Protein AF-W4AY02-F1 (afdb_monomer_lite)

Sequence (74 aa):
MSSDKTQRSMLIELLNLYGFQADSSFLVKVDSAEKNKKVIELKVSGKTLVIDPLVASPTGHVQIYYKWWNGTRA

Radius of gyration: 13.05 Å; chains: 1; bounding box: 37×27×29 Å

Foldseek 3Di:
DVVVVVVVVVVCVVCVVVPVNDDPVVVVVVVVCLVVQHKDWGDDPNWIKIWGFPVPDPVGDIDIDTDDDDDDDD

pLDDT: mean 70.12, std 12.46, range [42.0, 84.56]

Structure (mmCIF, N/CA/C/O backbone):
data_AF-W4AY02-F1
#
_entry.id   AF-W4AY02-F1
#
loop_
_atom_site.group_PDB
_atom_site.id
_atom_site.type_symbol
_atom_site.label_atom_id
_atom_site.label_alt_id
_atom_site.label_comp_id
_atom_site.label_asym_id
_atom_site.label_entity_id
_atom_site.label_seq_id
_atom_site.pdbx_PDB_ins_code
_atom_site.Cartn_x
_atom_site.Cartn_y
_atom_site.Cartn_z
_atom_site.occupancy
_atom_site.B_iso_or_equiv
_atom_site.auth_seq_id
_atom_site.auth_comp_id
_atom_site.auth_asym_id
_atom_site.auth_atom_id
_atom_site.pdbx_PDB_model_num
ATOM 1 N N . MET A 1 1 ? 13.700 4.387 -12.791 1.00 42.78 1 MET A N 1
ATOM 2 C CA . MET A 1 1 ? 14.480 4.737 -11.579 1.00 42.78 1 MET A CA 1
ATOM 3 C C . MET A 1 1 ? 14.001 6.020 -10.893 1.00 42.78 1 MET A C 1
ATOM 5 O O . MET A 1 1 ? 13.715 5.936 -9.709 1.00 42.78 1 MET A O 1
ATOM 9 N N . SER A 1 2 ? 13.881 7.191 -11.549 1.00 50.94 2 SER A N 1
ATOM 10 C CA . SER A 1 2 ? 13.337 8.395 -10.865 1.00 50.94 2 SER A CA 1
ATOM 11 C C . SER A 1 2 ? 11.806 8.371 -10.714 1.00 50.94 2 SER A C 1
ATOM 13 O O . SER A 1 2 ? 11.290 8.844 -9.706 1.00 50.94 2 SER A O 1
ATOM 15 N N . SER A 1 3 ? 11.093 7.766 -11.668 1.00 57.69 3 SER A N 1
ATOM 16 C CA . SER A 1 3 ? 9.639 7.552 -11.632 1.00 57.69 3 SER A CA 1
ATOM 17 C C . SER A 1 3 ? 9.195 6.724 -10.424 1.00 57.69 3 SER A C 1
ATOM 19 O O . SER A 1 3 ? 8.239 7.087 -9.745 1.00 57.69 3 SER A O 1
ATOM 21 N N . ASP A 1 4 ? 9.934 5.657 -10.119 1.00 64.25 4 ASP A N 1
ATOM 22 C CA . ASP A 1 4 ? 9.526 4.650 -9.132 1.00 64.25 4 ASP A CA 1
ATOM 23 C C . ASP A 1 4 ? 9.582 5.213 -7.713 1.00 64.25 4 ASP A C 1
ATOM 25 O O . ASP A 1 4 ? 8.678 4.993 -6.912 1.00 64.25 4 ASP A O 1
ATOM 29 N N . LYS A 1 5 ? 10.621 5.999 -7.398 1.00 66.44 5 LYS A N 1
ATOM 30 C CA . LYS A 1 5 ? 10.764 6.631 -6.080 1.00 66.44 5 LYS A CA 1
ATOM 31 C C . LYS A 1 5 ? 9.648 7.647 -5.831 1.00 66.44 5 LYS A C 1
ATOM 33 O O . LYS A 1 5 ? 9.059 7.656 -4.756 1.00 66.44 5 LYS A O 1
ATOM 38 N N . THR A 1 6 ? 9.327 8.458 -6.836 1.00 73.00 6 THR A N 1
ATOM 39 C CA . THR A 1 6 ? 8.259 9.459 -6.762 1.00 73.00 6 THR A CA 1
ATOM 40 C C . THR A 1 6 ? 6.878 8.808 -6.634 1.00 73.00 6 THR A C 1
ATOM 42 O O . THR A 1 6 ? 6.092 9.217 -5.783 1.00 73.00 6 THR A O 1
ATOM 45 N N . GLN A 1 7 ? 6.598 7.740 -7.387 1.00 70.81 7 GLN A N 1
ATOM 46 C CA . GLN A 1 7 ? 5.348 6.976 -7.267 1.00 70.81 7 GLN A CA 1
ATOM 47 C C . GLN A 1 7 ? 5.199 6.301 -5.895 1.00 70.81 7 GLN A C 1
ATOM 49 O O . GLN A 1 7 ? 4.114 6.305 -5.315 1.00 70.81 7 GLN A O 1
ATOM 54 N N . ARG A 1 8 ? 6.290 5.767 -5.337 1.00 75.12 8 ARG A N 1
ATOM 55 C CA . ARG A 1 8 ? 6.297 5.133 -4.008 1.00 75.12 8 ARG A CA 1
ATOM 56 C C . ARG A 1 8 ? 6.082 6.130 -2.876 1.00 75.12 8 ARG A C 1
ATOM 58 O O . ARG A 1 8 ? 5.342 5.833 -1.942 1.00 75.12 8 ARG A O 1
ATOM 65 N N . SER A 1 9 ? 6.674 7.319 -2.974 1.00 78.69 9 SER A N 1
ATOM 66 C CA . SER A 1 9 ? 6.391 8.414 -2.042 1.00 78.69 9 SER A CA 1
ATOM 67 C C . SER A 1 9 ? 4.922 8.840 -2.104 1.00 78.69 9 SER A C 1
ATOM 69 O O . SER A 1 9 ? 4.283 8.924 -1.058 1.00 78.69 9 SER A O 1
ATOM 71 N N . MET A 1 10 ? 4.348 8.985 -3.305 1.00 80.69 10 MET A N 1
ATOM 72 C CA . MET A 1 10 ? 2.919 9.297 -3.460 1.00 80.69 10 MET A CA 1
ATOM 73 C C . MET A 1 10 ? 2.006 8.208 -2.885 1.00 80.69 10 MET A C 1
ATOM 75 O O . MET A 1 10 ? 0.977 8.525 -2.294 1.00 80.69 10 MET A O 1
ATOM 79 N N . LEU A 1 11 ? 2.371 6.929 -3.021 1.00 79.38 11 LEU A N 1
ATOM 80 C CA . LEU A 1 11 ? 1.618 5.825 -2.425 1.00 79.38 11 LEU A CA 1
ATOM 81 C C . LEU A 1 11 ? 1.564 5.944 -0.896 1.00 79.38 11 LEU A C 1
ATOM 83 O O . LEU A 1 11 ? 0.488 5.816 -0.317 1.00 79.38 11 LEU A O 1
ATOM 87 N N . ILE A 1 12 ? 2.702 6.212 -0.246 1.00 83.81 12 ILE A N 1
ATOM 88 C CA . ILE A 1 12 ? 2.753 6.430 1.208 1.00 83.81 12 ILE A CA 1
ATOM 89 C C . ILE A 1 12 ? 1.875 7.621 1.604 1.00 83.81 12 ILE A C 1
ATOM 91 O O . ILE A 1 12 ? 1.082 7.513 2.538 1.00 83.81 12 ILE A O 1
ATOM 95 N N . GLU A 1 13 ? 1.998 8.745 0.899 1.00 84.56 13 GLU A N 1
ATOM 96 C CA . GLU A 1 13 ? 1.226 9.956 1.190 1.00 84.56 13 GLU A CA 1
ATOM 97 C C . GLU A 1 13 ? -0.280 9.716 1.054 1.00 84.56 13 GLU A C 1
ATOM 99 O O . GLU A 1 13 ? -1.036 10.055 1.963 1.00 84.56 13 GLU A O 1
ATOM 104 N N . LEU A 1 14 ? -0.717 9.057 -0.023 1.00 81.38 14 LEU A N 1
ATOM 105 C CA . LEU A 1 14 ? -2.117 8.683 -0.228 1.00 81.38 14 LEU A CA 1
ATOM 106 C C . LEU A 1 14 ? -2.624 7.781 0.897 1.00 81.38 14 LEU A C 1
ATOM 108 O O . LEU A 1 14 ? -3.678 8.041 1.473 1.00 81.38 14 LEU A O 1
ATOM 112 N N . LEU A 1 15 ? -1.868 6.744 1.253 1.00 79.75 15 LEU A N 1
ATOM 113 C CA . LEU A 1 15 ? -2.227 5.847 2.348 1.00 79.75 15 LEU A CA 1
ATOM 114 C C . LEU A 1 15 ? -2.333 6.602 3.681 1.00 79.75 15 LEU A C 1
ATOM 116 O O . LEU A 1 15 ? -3.288 6.403 4.430 1.00 79.75 15 LEU A O 1
ATOM 120 N N . ASN A 1 16 ? -1.416 7.523 3.961 1.00 84.44 16 ASN A N 1
ATOM 121 C CA . ASN A 1 16 ? -1.466 8.338 5.172 1.00 84.44 16 ASN A CA 1
ATOM 122 C C . ASN A 1 16 ? -2.656 9.305 5.188 1.00 84.44 16 ASN A C 1
ATOM 124 O O . ASN A 1 16 ? -3.302 9.426 6.228 1.00 84.44 16 ASN A O 1
ATOM 128 N N . LEU A 1 17 ? -3.013 9.909 4.049 1.00 83.69 17 LEU A N 1
ATOM 129 C CA . LEU A 1 17 ? -4.212 10.749 3.916 1.00 83.69 17 LEU A CA 1
ATOM 130 C C . LEU A 1 17 ? -5.502 9.988 4.248 1.00 83.69 17 LEU A C 1
ATOM 132 O O . LEU A 1 17 ? -6.412 10.552 4.849 1.00 83.69 17 LEU A O 1
ATOM 136 N N . TYR A 1 18 ? -5.575 8.702 3.901 1.00 75.38 18 TYR A N 1
ATOM 137 C CA . TYR A 1 18 ? -6.717 7.846 4.234 1.00 75.38 18 TYR A CA 1
ATOM 138 C C . TYR A 1 18 ? -6.590 7.139 5.599 1.00 75.38 18 TYR A C 1
ATOM 140 O O . TYR A 1 18 ? -7.425 6.297 5.933 1.00 75.38 18 TYR A O 1
ATOM 148 N N . GLY A 1 19 ? -5.575 7.474 6.403 1.00 77.00 19 GLY A N 1
ATOM 149 C CA . GLY A 1 19 ? -5.405 6.955 7.763 1.00 77.00 19 GLY A CA 1
ATOM 150 C C . GLY A 1 19 ? -4.780 5.559 7.861 1.00 77.00 19 GLY A C 1
ATOM 151 O O . GLY A 1 19 ? -4.880 4.932 8.912 1.00 77.00 19 GLY A O 1
ATOM 152 N N . PHE A 1 20 ? -4.126 5.060 6.806 1.00 76.06 20 PHE A N 1
ATOM 153 C CA . PHE A 1 20 ? -3.468 3.743 6.802 1.00 76.06 20 PHE A CA 1
ATOM 154 C C . PHE A 1 20 ? -2.114 3.714 7.533 1.00 76.06 20 PHE A C 1
ATOM 156 O O . PHE A 1 20 ? -1.574 2.626 7.712 1.00 76.06 20 PHE A O 1
ATOM 163 N N . GLN A 1 21 ? -1.571 4.870 7.947 1.00 80.56 21 GLN A N 1
ATOM 164 C CA . GLN A 1 21 ? -0.291 4.990 8.671 1.00 80.56 21 GLN A CA 1
ATOM 165 C C . GLN A 1 21 ? 0.842 4.167 8.021 1.00 80.56 21 GLN A C 1
ATOM 167 O O . GLN A 1 21 ? 1.538 3.395 8.678 1.00 80.56 21 GLN A O 1
ATOM 172 N N . ALA A 1 22 ? 0.992 4.295 6.702 1.00 80.25 22 ALA A N 1
ATOM 173 C CA . ALA A 1 22 ? 2.009 3.594 5.934 1.00 80.25 22 ALA A CA 1
ATOM 174 C C . ALA A 1 22 ? 3.376 4.278 6.075 1.00 80.25 22 ALA A C 1
ATOM 176 O O . ALA A 1 22 ? 3.491 5.505 6.026 1.00 80.25 22 ALA A O 1
ATOM 177 N N . ASP A 1 23 ? 4.423 3.466 6.197 1.00 82.31 23 ASP A N 1
ATOM 178 C CA . ASP A 1 23 ? 5.814 3.903 6.291 1.00 82.31 23 ASP A CA 1
ATOM 179 C C . ASP A 1 23 ? 6.693 3.198 5.241 1.00 82.31 23 ASP A C 1
ATOM 181 O O . ASP A 1 23 ? 6.225 2.437 4.391 1.00 82.31 23 ASP A O 1
ATOM 185 N N . SER A 1 24 ? 8.004 3.424 5.292 1.00 80.25 24 SER A N 1
ATOM 186 C CA . SER A 1 24 ? 8.962 2.793 4.378 1.00 80.25 24 SER A CA 1
ATOM 187 C C . SER A 1 24 ? 8.944 1.258 4.441 1.00 80.25 24 SER A C 1
ATOM 189 O O . SER A 1 24 ? 9.240 0.602 3.443 1.00 80.25 24 SER A O 1
ATOM 191 N N . SER A 1 25 ? 8.579 0.664 5.584 1.00 82.94 25 SER A N 1
ATOM 192 C CA . SER A 1 25 ? 8.457 -0.793 5.727 1.00 82.94 25 SER A CA 1
ATOM 193 C C . SER A 1 25 ? 7.269 -1.343 4.934 1.00 82.94 25 SER A C 1
ATOM 195 O O . SER A 1 25 ? 7.299 -2.483 4.463 1.00 82.94 25 SER A O 1
ATOM 197 N N . PHE A 1 26 ? 6.244 -0.516 4.715 1.00 82.19 26 PHE A N 1
ATOM 198 C CA . PHE A 1 26 ? 5.119 -0.859 3.860 1.00 82.19 26 PHE A CA 1
ATOM 199 C C . PHE A 1 26 ? 5.542 -1.024 2.396 1.00 82.19 26 PHE A C 1
ATOM 201 O O . PHE A 1 26 ? 5.118 -1.977 1.743 1.00 82.19 26 PHE A O 1
ATOM 208 N N . LEU A 1 27 ? 6.444 -0.176 1.896 1.00 78.38 27 LEU A N 1
ATOM 209 C CA . LEU A 1 27 ? 6.963 -0.301 0.528 1.00 78.38 27 LEU A CA 1
ATOM 210 C C . LEU A 1 27 ? 7.684 -1.632 0.301 1.00 78.38 27 LEU A C 1
ATOM 212 O O . LEU A 1 27 ? 7.530 -2.236 -0.754 1.00 78.38 27 LEU A O 1
ATOM 216 N N . VAL A 1 28 ? 8.387 -2.151 1.310 1.00 83.06 28 VAL A N 1
ATOM 217 C CA . VAL A 1 28 ? 9.023 -3.479 1.237 1.00 83.06 28 VAL A CA 1
ATOM 218 C C . VAL A 1 28 ? 7.978 -4.589 1.055 1.00 83.06 28 VAL A C 1
ATOM 220 O O . VAL A 1 28 ? 8.212 -5.560 0.331 1.00 83.06 28 VAL A O 1
ATOM 223 N N . LYS A 1 29 ? 6.797 -4.449 1.675 1.00 80.00 29 LYS A N 1
ATOM 224 C CA . LYS A 1 29 ? 5.679 -5.386 1.478 1.00 80.00 29 LYS A CA 1
ATOM 225 C C . LYS A 1 29 ? 5.106 -5.276 0.068 1.00 80.00 29 LYS A C 1
ATOM 227 O O . LYS A 1 29 ? 4.844 -6.317 -0.527 1.00 80.00 29 LYS A O 1
ATOM 232 N N . VAL A 1 30 ? 4.963 -4.058 -0.460 1.00 77.81 30 VAL A N 1
ATOM 233 C CA . VAL A 1 30 ? 4.547 -3.800 -1.853 1.00 77.81 30 VAL A CA 1
ATOM 234 C C . VAL A 1 30 ? 5.503 -4.467 -2.836 1.00 77.81 30 VAL A C 1
ATOM 236 O O . VAL A 1 30 ? 5.051 -5.198 -3.710 1.00 77.81 30 VAL A O 1
ATOM 239 N N . ASP A 1 31 ? 6.809 -4.348 -2.616 1.00 77.75 31 ASP A N 1
ATOM 240 C CA . ASP A 1 31 ? 7.835 -4.922 -3.501 1.00 77.75 31 ASP A CA 1
ATOM 241 C C . ASP A 1 31 ? 7.824 -6.436 -3.492 1.00 77.75 31 ASP A C 1
ATOM 243 O O . ASP A 1 31 ? 7.924 -7.095 -4.528 1.00 77.75 31 ASP A O 1
ATOM 247 N N . SER A 1 32 ? 7.682 -7.001 -2.296 1.00 80.56 32 SER A N 1
ATOM 248 C CA . SER A 1 32 ? 7.534 -8.437 -2.138 1.00 80.56 32 SER A CA 1
ATOM 249 C C . SER A 1 32 ? 6.255 -8.930 -2.815 1.00 80.56 32 SER A C 1
ATOM 251 O O . SER A 1 32 ? 6.274 -9.959 -3.489 1.00 80.56 32 SER A O 1
ATOM 253 N N . ALA A 1 33 ? 5.148 -8.202 -2.684 1.00 77.25 33 ALA A N 1
ATOM 254 C CA . ALA A 1 33 ? 3.884 -8.565 -3.306 1.00 77.25 33 ALA A CA 1
ATOM 255 C C . ALA A 1 33 ? 3.950 -8.482 -4.837 1.00 77.25 33 ALA A C 1
ATOM 257 O O . ALA A 1 33 ? 3.539 -9.428 -5.504 1.00 77.25 33 ALA A O 1
ATOM 258 N N . GLU A 1 34 ? 4.561 -7.433 -5.386 1.00 76.31 34 GLU A N 1
ATOM 259 C CA . GLU A 1 34 ? 4.797 -7.271 -6.823 1.00 76.31 34 GLU A CA 1
ATOM 260 C C . GLU A 1 34 ? 5.657 -8.413 -7.378 1.00 76.31 34 GLU A C 1
ATOM 262 O O . GLU A 1 34 ? 5.246 -9.115 -8.305 1.00 76.31 34 GLU A O 1
ATOM 267 N N . LYS A 1 35 ? 6.802 -8.693 -6.738 1.00 78.31 35 LYS A N 1
ATOM 268 C CA . LYS A 1 35 ? 7.704 -9.788 -7.129 1.00 78.31 35 LYS A CA 1
ATOM 269 C C . LYS A 1 35 ? 7.010 -11.152 -7.112 1.00 78.31 35 LYS A C 1
ATOM 271 O O . LYS A 1 35 ? 7.286 -11.999 -7.959 1.00 78.31 35 LYS A O 1
ATOM 276 N N . ASN A 1 36 ? 6.124 -11.369 -6.142 1.00 80.44 36 ASN A N 1
ATOM 277 C CA . ASN A 1 36 ? 5.410 -12.630 -5.963 1.00 80.44 36 ASN A CA 1
ATOM 278 C C . ASN A 1 36 ? 4.045 -12.671 -6.667 1.00 80.44 36 ASN A C 1
ATOM 280 O O . ASN A 1 36 ? 3.349 -13.678 -6.540 1.00 80.44 36 ASN A O 1
ATOM 284 N N . LYS A 1 37 ? 3.661 -11.613 -7.398 1.00 75.50 37 LYS A N 1
ATOM 285 C CA . LYS A 1 37 ? 2.352 -11.472 -8.060 1.00 75.50 37 LYS A CA 1
ATOM 286 C C . LYS A 1 37 ? 1.181 -11.692 -7.095 1.00 75.50 37 LYS A C 1
ATOM 288 O O . LYS A 1 37 ? 0.227 -12.409 -7.396 1.00 75.50 37 LYS A O 1
ATOM 293 N N . LYS A 1 38 ? 1.304 -11.136 -5.889 1.00 78.12 38 LYS A N 1
ATOM 294 C CA . LYS A 1 38 ? 0.308 -11.228 -4.822 1.00 78.12 38 LYS A CA 1
ATOM 295 C C . LYS A 1 38 ? -0.361 -9.882 -4.609 1.00 78.12 38 LYS A C 1
ATOM 297 O O . LYS A 1 38 ? 0.270 -8.837 -4.690 1.00 78.12 38 LYS A O 1
ATOM 302 N N . VAL A 1 39 ? -1.634 -9.947 -4.258 1.00 81.06 39 VAL A N 1
ATOM 303 C CA . VAL A 1 39 ? -2.422 -8.793 -3.838 1.00 81.06 39 VAL A CA 1
ATOM 304 C C . VAL A 1 39 ? -2.131 -8.481 -2.368 1.00 81.06 39 VAL A C 1
ATOM 306 O O . VAL A 1 39 ? -1.967 -9.397 -1.556 1.00 81.06 39 VAL A O 1
ATOM 309 N N . ILE A 1 40 ? -2.091 -7.197 -2.013 1.00 83.62 40 ILE A N 1
ATOM 310 C CA . ILE A 1 40 ? -2.049 -6.733 -0.622 1.00 83.62 40 ILE A CA 1
ATOM 311 C C . ILE A 1 40 ? -3.436 -6.232 -0.234 1.00 83.62 40 ILE A C 1
ATOM 313 O O . ILE A 1 40 ? -4.000 -5.371 -0.901 1.00 83.62 40 ILE A O 1
ATOM 317 N N . GLU A 1 41 ? -3.964 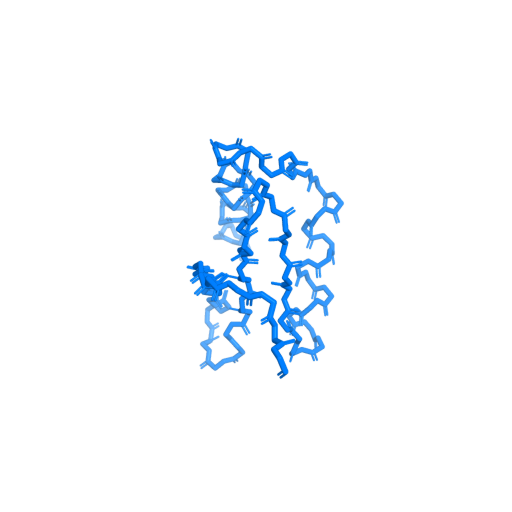-6.729 0.881 1.00 82.44 41 GLU A N 1
ATOM 318 C CA . GLU A 1 41 ? -5.196 -6.223 1.485 1.00 82.44 41 GLU A CA 1
ATOM 319 C C . GLU A 1 41 ? -4.868 -5.502 2.804 1.00 82.44 41 GLU A C 1
ATOM 321 O O . GLU A 1 41 ? -4.206 -6.054 3.684 1.00 82.44 41 GLU A O 1
ATOM 326 N N . LEU A 1 42 ? -5.344 -4.266 2.952 1.00 76.38 42 LEU A N 1
ATOM 327 C CA . LEU A 1 42 ? -5.216 -3.444 4.154 1.00 76.38 42 LEU A CA 1
ATOM 328 C C . LEU A 1 42 ? -6.598 -3.151 4.730 1.00 76.38 42 LEU A C 1
ATOM 330 O O . LEU A 1 42 ? -7.448 -2.583 4.050 1.00 76.38 42 LEU A O 1
ATOM 334 N N . LYS A 1 43 ? -6.829 -3.503 5.995 1.00 73.56 43 LYS A N 1
ATOM 335 C CA . LYS A 1 43 ? -8.097 -3.231 6.686 1.00 73.56 43 LYS A CA 1
ATOM 336 C C . LYS A 1 43 ? -7.986 -1.974 7.542 1.00 73.56 43 LYS A C 1
ATOM 338 O O . LYS A 1 43 ? -7.131 -1.924 8.418 1.00 73.56 43 LYS A O 1
ATOM 343 N N . VAL A 1 44 ? -8.878 -1.006 7.334 1.00 66.94 44 VAL A N 1
ATOM 344 C CA . VAL A 1 44 ? -8.973 0.226 8.136 1.00 66.94 44 VAL A CA 1
ATOM 345 C C . VAL A 1 44 ? -10.435 0.612 8.320 1.00 66.94 44 VAL A C 1
ATOM 347 O O . VAL A 1 44 ? -11.191 0.675 7.353 1.00 66.94 44 VAL A O 1
ATOM 350 N N . SER A 1 45 ? -10.842 0.871 9.566 1.00 66.88 45 SER A N 1
ATOM 351 C CA . SER A 1 45 ? -12.188 1.362 9.915 1.00 66.88 45 SER A CA 1
ATOM 352 C C . SER A 1 45 ? -13.332 0.563 9.266 1.00 66.88 45 SER A C 1
ATOM 354 O O . SER A 1 45 ? -14.289 1.132 8.745 1.00 66.88 45 SER A O 1
ATOM 356 N N . GLY A 1 46 ? -13.204 -0.770 9.235 1.00 69.50 46 GLY A N 1
ATOM 357 C CA . GLY A 1 46 ? -14.187 -1.680 8.631 1.00 69.50 46 GLY A CA 1
ATOM 358 C C . GLY A 1 46 ? -14.149 -1.773 7.098 1.00 69.50 46 GLY A C 1
ATOM 359 O O . GLY A 1 46 ? -14.898 -2.556 6.521 1.00 69.50 46 GLY A O 1
ATOM 360 N N . LYS A 1 47 ? -13.266 -1.027 6.427 1.00 68.50 47 LYS A N 1
ATOM 361 C CA . LYS A 1 47 ? -13.062 -1.058 4.971 1.00 68.50 47 LYS A CA 1
ATOM 362 C C . LYS A 1 47 ? -11.782 -1.811 4.628 1.00 68.50 47 LYS A C 1
ATOM 364 O O . LYS A 1 47 ? -10.823 -1.794 5.395 1.00 68.50 47 LYS A O 1
ATOM 369 N N . THR A 1 48 ? -11.760 -2.463 3.468 1.00 80.44 48 THR A N 1
ATOM 370 C CA . THR A 1 48 ? -10.556 -3.122 2.946 1.00 80.44 48 THR A CA 1
ATOM 371 C C . THR A 1 48 ? -10.061 -2.362 1.721 1.00 80.44 48 THR A C 1
ATOM 373 O O . THR A 1 48 ? -10.771 -2.266 0.721 1.00 80.44 48 THR A O 1
ATOM 376 N N . LEU A 1 49 ? -8.858 -1.807 1.799 1.00 77.19 49 LEU A N 1
ATOM 377 C CA . LEU A 1 49 ? -8.119 -1.291 0.656 1.00 77.19 49 LEU A CA 1
ATOM 378 C C . LEU A 1 49 ? -7.318 -2.429 0.039 1.00 77.19 49 LEU A C 1
ATOM 380 O O . LEU A 1 49 ? -6.647 -3.177 0.747 1.00 77.19 49 LEU A O 1
ATOM 384 N N . VAL A 1 50 ? -7.390 -2.552 -1.275 1.00 80.75 50 VAL A N 1
ATOM 385 C CA . VAL A 1 50 ? -6.685 -3.576 -2.029 1.00 80.75 50 VAL A CA 1
ATOM 386 C C . VAL A 1 50 ? -5.669 -2.897 -2.926 1.00 80.75 50 VAL A C 1
ATOM 388 O O . VAL A 1 50 ? -5.997 -1.961 -3.657 1.00 80.75 50 VAL A O 1
ATOM 391 N N . ILE A 1 51 ? -4.432 -3.369 -2.842 1.00 78.06 51 ILE A N 1
ATOM 392 C CA . ILE A 1 51 ? -3.326 -2.944 -3.686 1.00 78.06 51 ILE A CA 1
ATOM 393 C C . ILE A 1 51 ? -2.934 -4.150 -4.527 1.00 78.06 51 ILE A C 1
ATOM 395 O O . ILE A 1 51 ? -2.430 -5.148 -4.006 1.00 78.06 51 ILE A O 1
ATOM 399 N N . ASP A 1 52 ? -3.209 -4.053 -5.819 1.00 76.62 52 ASP A N 1
ATOM 400 C CA . ASP A 1 52 ? -2.927 -5.081 -6.806 1.00 76.62 52 ASP A CA 1
ATOM 401 C C . ASP A 1 52 ? -1.791 -4.594 -7.719 1.00 76.62 52 ASP A C 1
ATOM 403 O O . ASP A 1 52 ? -1.985 -3.670 -8.521 1.00 76.62 52 ASP A O 1
ATOM 407 N N . PRO A 1 53 ? -0.5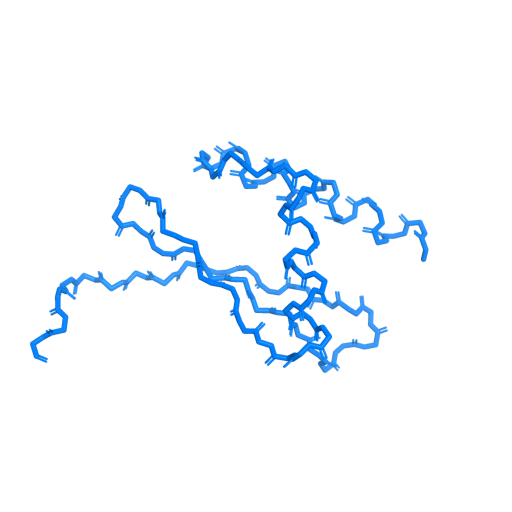72 -5.135 -7.565 1.00 65.75 53 PRO A N 1
ATOM 408 C CA . PRO A 1 53 ? 0.529 -4.823 -8.461 1.00 65.75 53 PRO A CA 1
ATOM 409 C C . PRO A 1 53 ? 0.238 -5.436 -9.841 1.00 65.75 53 PRO A C 1
ATOM 411 O O . PRO A 1 53 ? 0.299 -6.655 -10.021 1.00 65.75 53 PRO A O 1
ATOM 414 N N . LEU A 1 54 ? -0.067 -4.605 -10.841 1.00 62.56 54 LEU A N 1
ATOM 415 C CA . LEU A 1 54 ? -0.329 -5.065 -12.204 1.00 62.56 54 LEU A CA 1
ATOM 416 C C . LEU A 1 54 ? 0.984 -5.436 -12.896 1.00 62.56 54 LEU A C 1
ATOM 418 O O . LEU A 1 54 ? 1.665 -4.611 -13.505 1.00 62.56 54 LEU A O 1
ATOM 422 N N . VAL A 1 55 ? 1.271 -6.733 -12.888 1.00 55.31 55 VAL A N 1
ATOM 423 C CA . VAL A 1 55 ? 2.446 -7.348 -13.530 1.00 55.31 55 VAL A CA 1
ATOM 424 C C . VAL A 1 55 ? 2.439 -7.195 -15.066 1.00 55.31 55 VAL A C 1
ATOM 426 O O . VAL A 1 55 ? 3.463 -7.384 -15.712 1.00 55.31 55 VAL A O 1
ATOM 429 N N . ALA A 1 56 ? 1.294 -6.862 -15.675 1.00 54.59 56 ALA A N 1
ATOM 430 C CA . ALA A 1 56 ? 1.123 -6.805 -17.133 1.00 54.59 56 ALA A CA 1
ATOM 431 C C . ALA A 1 56 ? 1.604 -5.496 -17.791 1.00 54.59 56 ALA A C 1
ATOM 433 O O . ALA A 1 56 ? 1.571 -5.384 -19.016 1.00 54.59 56 ALA A O 1
ATOM 434 N N . SER A 1 57 ? 2.026 -4.500 -17.009 1.00 48.03 57 SER A N 1
ATOM 435 C CA . SER A 1 57 ? 2.477 -3.213 -17.535 1.00 48.03 57 SER A CA 1
ATOM 436 C C . SER A 1 57 ? 4.010 -3.141 -17.552 1.00 48.03 57 SER A C 1
ATOM 438 O O . SER A 1 57 ? 4.620 -3.331 -16.498 1.00 48.03 57 SER A O 1
ATOM 440 N N . PRO A 1 58 ? 4.659 -2.810 -18.687 1.00 52.38 58 PRO A N 1
ATOM 441 C CA . PRO A 1 58 ? 6.112 -2.610 -18.742 1.00 52.38 58 PRO A CA 1
ATOM 442 C C . PRO A 1 58 ? 6.606 -1.480 -17.817 1.00 52.38 58 PRO A C 1
ATOM 444 O O . PRO A 1 58 ? 7.804 -1.366 -17.577 1.00 52.38 58 PRO A O 1
ATOM 447 N N . THR A 1 59 ? 5.694 -0.664 -17.281 1.00 56.72 59 THR A N 1
ATOM 448 C CA . THR A 1 59 ? 5.960 0.455 -16.370 1.00 56.72 59 THR A CA 1
ATOM 449 C C . THR A 1 59 ? 5.630 0.171 -14.899 1.00 56.72 59 THR A C 1
ATOM 451 O O . THR A 1 59 ? 5.683 1.102 -14.104 1.00 56.72 59 THR A O 1
ATOM 454 N N . GLY A 1 60 ? 5.299 -1.070 -14.507 1.00 53.34 60 GLY A N 1
ATOM 455 C CA . GLY A 1 60 ? 5.105 -1.426 -13.087 1.00 53.34 60 GLY A CA 1
ATOM 456 C C . GLY A 1 60 ? 3.928 -0.689 -12.441 1.00 53.34 60 GLY A C 1
ATOM 457 O O . GLY A 1 60 ? 4.066 -0.013 -11.424 1.00 53.34 60 GLY A O 1
ATOM 458 N N . HIS A 1 61 ? 2.757 -0.740 -13.078 1.00 62.25 61 HIS A N 1
ATOM 459 C CA . HIS A 1 61 ? 1.581 -0.035 -12.572 1.00 62.25 61 HIS A CA 1
ATOM 460 C C . HIS A 1 61 ? 1.034 -0.725 -11.317 1.00 62.25 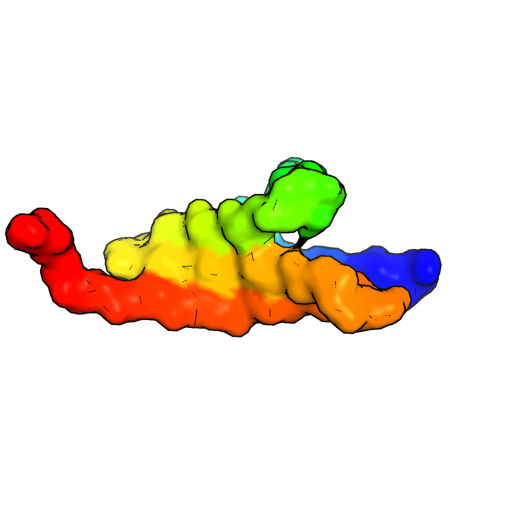61 HIS A C 1
ATOM 462 O O . HIS A 1 61 ? 0.865 -1.939 -11.286 1.00 62.25 61 HIS A O 1
ATOM 468 N N . VAL A 1 62 ? 0.687 0.057 -10.297 1.00 63.97 62 VAL A N 1
ATOM 469 C CA . VAL A 1 62 ? -0.024 -0.430 -9.109 1.00 63.97 62 VAL A CA 1
ATOM 470 C C . VAL A 1 62 ? -1.467 0.051 -9.192 1.00 63.97 62 VAL A C 1
ATOM 472 O O . VAL A 1 62 ? -1.716 1.254 -9.284 1.00 63.97 62 VAL A O 1
ATOM 475 N N . GLN A 1 63 ? -2.425 -0.875 -9.174 1.00 69.12 63 GLN A N 1
ATOM 476 C CA . GLN A 1 63 ? -3.840 -0.541 -9.050 1.00 69.12 63 GLN A CA 1
ATOM 477 C C . GLN A 1 63 ? -4.236 -0.536 -7.577 1.00 69.12 63 GLN A C 1
ATOM 479 O O . GLN A 1 63 ? -3.997 -1.492 -6.843 1.00 69.12 63 GLN A O 1
ATOM 484 N N . ILE A 1 64 ? -4.865 0.556 -7.152 1.00 67.56 64 ILE A N 1
ATOM 485 C CA . ILE A 1 64 ? -5.373 0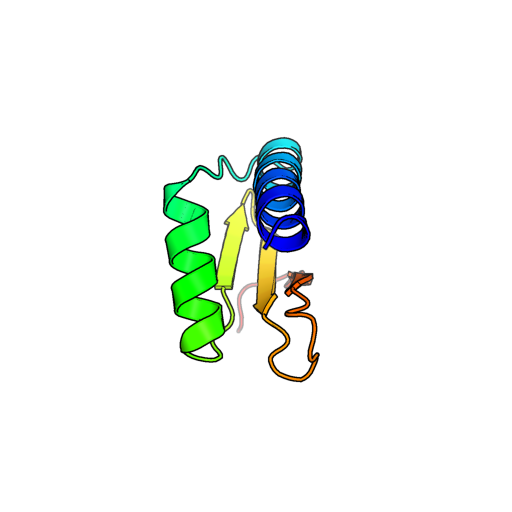.719 -5.793 1.00 67.56 64 ILE A CA 1
ATOM 486 C C . ILE A 1 64 ? -6.883 0.880 -5.893 1.00 67.56 64 ILE A C 1
ATOM 488 O O . ILE A 1 64 ? -7.369 1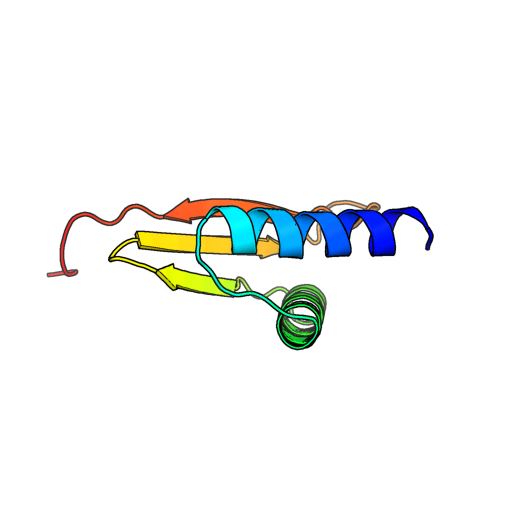.806 -6.543 1.00 67.56 64 ILE A O 1
ATOM 492 N N . TYR A 1 65 ? -7.629 -0.012 -5.253 1.00 68.44 65 TYR A N 1
ATOM 493 C CA . TYR A 1 65 ? -9.084 0.054 -5.223 1.00 68.44 65 TYR A CA 1
ATOM 494 C C . TYR A 1 65 ? -9.627 -0.375 -3.865 1.00 68.44 65 TYR A C 1
ATOM 496 O O . TYR A 1 65 ? -9.004 -1.117 -3.108 1.00 68.44 65 TYR A O 1
ATOM 504 N N . TYR A 1 66 ? -10.820 0.110 -3.540 1.00 61.06 66 TYR A N 1
ATOM 505 C CA . TYR A 1 66 ? -11.509 -0.290 -2.323 1.00 61.06 66 TYR A CA 1
ATOM 506 C C . TYR A 1 66 ? -12.368 -1.521 -2.574 1.00 61.06 66 TYR A C 1
ATOM 508 O O . TYR A 1 66 ? -13.141 -1.576 -3.529 1.00 61.06 66 TYR A O 1
ATOM 516 N N . LYS A 1 67 ? -12.302 -2.476 -1.652 1.00 63.59 67 LYS A N 1
ATOM 517 C CA . LYS A 1 67 ? -13.176 -3.640 -1.611 1.00 63.59 67 LYS A CA 1
ATOM 518 C C . LYS A 1 67 ? -14.189 -3.430 -0.489 1.00 63.59 67 LYS A C 1
ATOM 520 O O . LYS A 1 67 ? -13.876 -3.566 0.695 1.00 63.59 67 LYS A O 1
ATOM 525 N N . TRP A 1 68 ? -15.400 -3.043 -0.874 1.00 51.50 68 TRP A N 1
ATOM 526 C CA . TRP A 1 68 ? -16.518 -2.836 0.041 1.00 51.50 68 TRP A CA 1
ATOM 527 C C . TRP A 1 68 ? -17.295 -4.148 0.121 1.00 51.50 68 TRP A C 1
ATOM 529 O O . TRP A 1 68 ? -18.127 -4.428 -0.734 1.00 51.50 68 TRP A O 1
ATOM 539 N N . TRP A 1 69 ? -17.011 -4.979 1.121 1.00 55.22 69 TRP A N 1
ATOM 540 C CA . TRP A 1 69 ? -17.960 -6.025 1.496 1.00 55.22 69 TRP A CA 1
ATOM 541 C C . TRP A 1 69 ? -18.804 -5.464 2.634 1.00 55.22 69 TRP A C 1
ATOM 543 O O . TRP A 1 69 ? -18.318 -5.327 3.755 1.00 55.22 69 TRP A O 1
ATOM 553 N N . ASN A 1 70 ? -20.056 -5.114 2.346 1.00 44.94 70 ASN A N 1
ATOM 554 C CA . ASN A 1 70 ? -21.064 -5.068 3.395 1.00 44.94 70 ASN A CA 1
ATOM 555 C C . ASN A 1 70 ? -21.353 -6.518 3.788 1.00 44.94 70 ASN A C 1
ATOM 557 O O . ASN A 1 70 ? -21.868 -7.282 2.977 1.00 44.94 70 ASN A O 1
ATOM 561 N N . GLY A 1 71 ? -21.024 -6.878 5.025 1.00 42.00 71 GLY A N 1
ATOM 562 C CA . GLY A 1 71 ? -21.451 -8.132 5.629 1.00 42.00 71 GLY A CA 1
ATOM 563 C C . GLY A 1 71 ? -20.376 -9.211 5.667 1.00 42.00 71 GLY A C 1
ATOM 564 O O . GLY A 1 71 ? -19.724 -9.544 4.679 1.00 42.00 71 GLY A O 1
ATOM 565 N N . THR A 1 72 ? -20.223 -9.763 6.865 1.00 42.69 72 THR A N 1
ATOM 566 C CA . THR A 1 72 ? -19.733 -11.108 7.145 1.00 42.69 72 THR A CA 1
ATOM 567 C C . THR A 1 72 ? -20.164 -12.051 6.022 1.00 42.69 72 THR A C 1
ATOM 569 O O . THR A 1 72 ? -21.354 -12.138 5.724 1.00 42.69 72 THR A O 1
ATOM 572 N N . ARG A 1 73 ? -19.213 -12.748 5.388 1.00 44.78 73 ARG A N 1
ATOM 573 C CA . ARG A 1 73 ? -19.551 -13.931 4.589 1.00 44.78 73 ARG A CA 1
ATOM 574 C C . ARG A 1 73 ? -20.351 -14.869 5.498 1.00 44.78 73 ARG A C 1
ATOM 576 O O . ARG A 1 73 ? -19.798 -15.326 6.498 1.00 44.78 73 ARG A O 1
ATOM 583 N N . ALA A 1 74 ? -21.629 -15.053 5.180 1.00 43.03 74 ALA A N 1
ATOM 584 C CA . ALA A 1 74 ? -22.389 -16.223 5.600 1.00 43.03 74 ALA A CA 1
ATOM 585 C C . ALA A 1 74 ? -21.835 -17.462 4.885 1.00 43.03 74 ALA A C 1
ATOM 587 O O . ALA A 1 74 ? -21.329 -17.298 3.745 1.00 43.03 74 ALA A O 1
#

Secondary structure (DSSP, 8-state):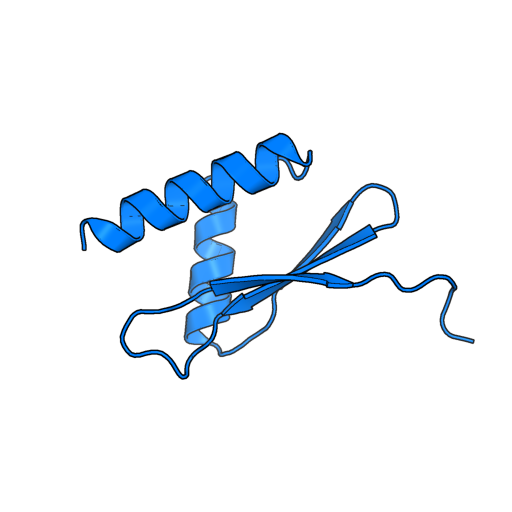
-HHHHHHHHHHHHHHHHTT----HHHHHHHHHHHHTT--EEEEETTEEEEEEEETT-TT-EEEEEEE---S---